Protein AF-W7J9T1-F1 (afdb_monomer_lite)

Organism: NCBI:txid909613

Structure (mmCIF, N/CA/C/O backbone):
data_AF-W7J9T1-F1
#
_entry.id   AF-W7J9T1-F1
#
loop_
_atom_site.group_PDB
_atom_site.id
_atom_site.type_symbol
_atom_site.label_atom_id
_atom_site.label_alt_id
_atom_site.label_comp_id
_atom_site.label_asym_id
_atom_site.label_entity_id
_atom_site.label_seq_id
_atom_site.pdbx_PDB_ins_code
_atom_site.Cartn_x
_atom_site.Cartn_y
_atom_site.Cartn_z
_atom_site.occupancy
_atom_site.B_iso_or_equiv
_atom_site.auth_seq_id
_atom_site.auth_comp_id
_atom_site.auth_asym_id
_atom_site.auth_atom_id
_atom_site.pdbx_PDB_model_num
ATOM 1 N N . MET A 1 1 ? -22.782 -8.915 -11.056 1.00 47.69 1 MET A N 1
ATOM 2 C CA . MET A 1 1 ? -21.322 -9.055 -10.894 1.00 47.69 1 MET A CA 1
ATOM 3 C C . MET A 1 1 ? -20.774 -7.719 -10.451 1.00 47.69 1 MET A C 1
ATOM 5 O O . MET A 1 1 ? -21.135 -6.717 -11.052 1.00 47.69 1 MET A O 1
ATOM 9 N N . THR A 1 2 ? -19.987 -7.683 -9.383 1.00 69.56 2 THR A N 1
ATOM 10 C CA . THR A 1 2 ? -19.323 -6.448 -8.961 1.00 69.56 2 THR A CA 1
ATOM 11 C C . THR A 1 2 ? -18.135 -6.229 -9.888 1.00 69.56 2 THR A C 1
ATOM 13 O O . THR A 1 2 ? -17.241 -7.069 -9.935 1.00 69.56 2 THR A O 1
ATOM 16 N N . THR A 1 3 ? -18.137 -5.145 -10.660 1.00 77.50 3 THR A N 1
ATOM 17 C CA . THR A 1 3 ? -16.971 -4.768 -11.462 1.00 77.50 3 THR A CA 1
ATOM 18 C C . THR A 1 3 ? -15.857 -4.353 -10.508 1.00 77.50 3 THR A C 1
ATOM 20 O O . THR A 1 3 ? -16.006 -3.382 -9.767 1.00 77.50 3 THR A O 1
ATOM 23 N N . SER A 1 4 ? -14.763 -5.111 -10.490 1.00 85.69 4 SER A N 1
ATOM 24 C CA . SER A 1 4 ? -13.555 -4.734 -9.760 1.00 85.69 4 SER A CA 1
ATOM 25 C C . SER A 1 4 ? -12.757 -3.770 -10.631 1.00 85.69 4 SER A C 1
ATOM 27 O O . SER A 1 4 ? -12.353 -4.139 -11.732 1.00 85.69 4 SER A O 1
ATOM 29 N N . ILE A 1 5 ? -12.571 -2.532 -10.175 1.00 92.12 5 ILE A N 1
ATOM 30 C CA . ILE A 1 5 ? -11.719 -1.556 -10.862 1.00 92.12 5 ILE A CA 1
ATOM 31 C C . ILE A 1 5 ? -10.301 -1.648 -10.302 1.00 92.12 5 ILE A C 1
ATOM 33 O O . ILE A 1 5 ? -10.115 -1.702 -9.088 1.00 92.12 5 ILE A O 1
ATOM 37 N N . THR A 1 6 ? -9.302 -1.640 -11.181 1.00 93.50 6 THR A N 1
ATOM 38 C CA . THR A 1 6 ? -7.897 -1.483 -10.786 1.00 93.50 6 THR A CA 1
ATOM 39 C C . THR A 1 6 ? -7.374 -0.196 -11.395 1.00 93.50 6 THR A C 1
ATOM 41 O O . THR A 1 6 ? -7.591 0.064 -12.578 1.00 93.50 6 THR A O 1
ATOM 44 N N . LEU A 1 7 ? -6.718 0.622 -10.573 1.00 94.94 7 LEU A N 1
ATOM 45 C CA . LEU A 1 7 ? -6.097 1.863 -11.010 1.00 94.94 7 LEU A CA 1
ATOM 46 C C . LEU A 1 7 ? -4.580 1.747 -10.884 1.00 94.94 7 LEU A C 1
ATOM 48 O O . LEU A 1 7 ? -4.082 1.374 -9.824 1.00 94.94 7 LEU A O 1
ATOM 52 N N . PHE A 1 8 ? -3.859 2.131 -11.933 1.00 93.75 8 PHE A N 1
ATOM 53 C CA . PHE A 1 8 ? -2.413 2.316 -11.905 1.00 93.75 8 PHE A CA 1
ATOM 54 C C . PHE A 1 8 ? -2.103 3.785 -12.196 1.00 93.75 8 PHE A C 1
ATOM 56 O O . PHE A 1 8 ? -2.488 4.322 -13.234 1.00 93.75 8 PHE A O 1
ATOM 63 N N . ASN A 1 9 ? -1.481 4.473 -11.233 1.00 93.56 9 ASN A N 1
ATOM 64 C CA . ASN A 1 9 ? -1.217 5.918 -11.297 1.00 93.56 9 ASN A CA 1
ATOM 65 C C . ASN A 1 9 ? -2.466 6.760 -11.643 1.00 93.56 9 ASN A C 1
ATOM 67 O O . ASN A 1 9 ? -2.409 7.706 -12.426 1.00 93.56 9 ASN A O 1
ATOM 71 N N . GLY A 1 10 ? -3.622 6.384 -11.082 1.00 94.62 10 GLY A N 1
ATOM 72 C CA . GLY A 1 10 ? -4.899 7.081 -11.276 1.00 94.62 10 GLY A CA 1
ATOM 73 C C . GLY A 1 10 ? -5.630 6.775 -12.590 1.00 94.62 10 GLY A C 1
ATOM 74 O O . GLY A 1 10 ? -6.704 7.328 -12.816 1.00 94.62 10 GLY A O 1
ATOM 75 N N . ARG A 1 11 ? -5.097 5.896 -13.447 1.00 95.94 11 ARG A N 1
ATOM 76 C CA . ARG A 1 11 ? -5.736 5.456 -14.700 1.00 95.94 11 ARG A CA 1
ATOM 77 C C . ARG A 1 11 ? -6.224 4.019 -14.577 1.00 95.94 11 ARG A C 1
ATOM 79 O O . ARG A 1 11 ? -5.618 3.246 -13.844 1.00 95.94 11 ARG A O 1
ATOM 86 N N . LEU A 1 12 ? -7.301 3.665 -15.283 1.00 96.00 12 LEU A N 1
ATOM 87 C CA . LEU A 1 12 ? -7.737 2.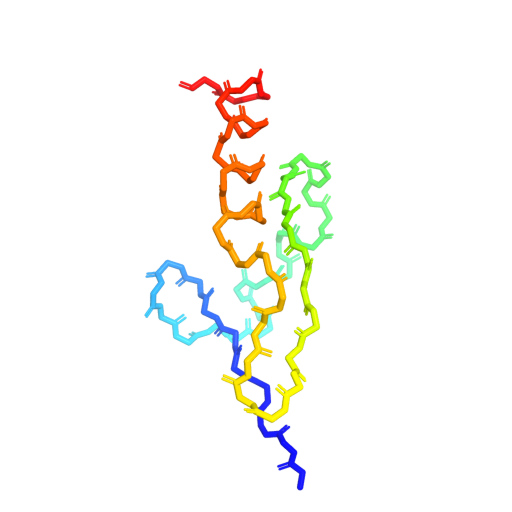268 -15.382 1.00 96.00 12 LEU A CA 1
ATOM 88 C C . LEU A 1 12 ? -6.588 1.420 -15.929 1.00 96.00 12 LEU A C 1
ATOM 90 O O . LEU A 1 12 ? -5.987 1.793 -16.934 1.00 96.00 12 LEU A O 1
ATOM 94 N N . ALA A 1 13 ? -6.280 0.335 -15.224 1.00 94.56 13 ALA A N 1
ATOM 95 C CA . ALA A 1 13 ? -5.208 -0.579 -15.581 1.00 94.56 13 ALA A CA 1
ATOM 96 C C . ALA A 1 13 ? -5.766 -1.791 -16.328 1.00 94.56 13 ALA A C 1
ATOM 98 O O . ALA A 1 13 ? -6.724 -2.423 -15.871 1.00 94.56 13 ALA A O 1
ATOM 99 N N . GLU A 1 14 ? -5.118 -2.135 -17.432 1.00 93.38 14 GLU A N 1
ATOM 100 C CA . GLU A 1 14 ? -5.316 -3.387 -18.148 1.00 93.38 14 GLU A CA 1
ATOM 101 C C . GLU A 1 14 ? -4.340 -4.455 -17.633 1.00 93.38 14 GLU A C 1
ATOM 103 O O . GLU A 1 14 ? -3.345 -4.170 -16.963 1.00 93.38 14 GLU A O 1
ATOM 108 N N . ALA A 1 15 ? -4.578 -5.720 -17.985 1.00 91.75 15 ALA A N 1
ATOM 109 C CA . ALA A 1 15 ? -3.700 -6.819 -17.571 1.00 91.75 15 ALA A CA 1
ATOM 110 C C . ALA A 1 15 ? -2.234 -6.615 -18.009 1.00 91.75 15 ALA A C 1
ATOM 112 O O . ALA A 1 15 ? -1.312 -6.994 -17.286 1.00 91.75 15 ALA A O 1
ATOM 113 N N . ALA A 1 16 ? -2.017 -5.986 -19.169 1.00 93.00 16 ALA A N 1
ATOM 114 C CA . ALA A 1 16 ? -0.685 -5.686 -19.690 1.00 93.00 16 ALA A CA 1
ATOM 115 C C . ALA A 1 16 ? 0.085 -4.672 -18.824 1.00 93.00 16 ALA A C 1
ATOM 117 O O . ALA A 1 16 ? 1.304 -4.786 -18.717 1.00 93.00 16 ALA A O 1
ATOM 118 N N . ASP A 1 17 ? -0.610 -3.736 -18.167 1.00 92.88 17 ASP A N 1
ATOM 119 C CA . ASP A 1 17 ? 0.014 -2.757 -17.267 1.00 92.88 17 ASP A CA 1
ATOM 120 C C . ASP A 1 17 ? 0.517 -3.421 -15.976 1.00 92.88 17 ASP A C 1
ATOM 122 O O . ASP A 1 17 ? 1.516 -3.006 -15.390 1.00 92.88 17 ASP A O 1
ATOM 126 N N . LEU A 1 18 ? -0.177 -4.473 -15.531 1.00 90.75 18 LEU A N 1
ATOM 127 C CA . LEU A 1 18 ? 0.078 -5.153 -14.260 1.00 90.75 18 LEU A CA 1
ATOM 128 C C . LEU A 1 18 ? 1.050 -6.331 -14.391 1.00 90.75 18 LEU A C 1
ATOM 130 O O . LEU A 1 18 ? 1.730 -6.669 -13.421 1.00 90.75 18 LEU A O 1
ATOM 134 N N . ALA A 1 19 ? 1.132 -6.960 -15.568 1.00 90.94 19 ALA A N 1
ATOM 135 C CA . ALA A 1 19 ? 1.955 -8.150 -15.788 1.00 90.94 19 ALA A CA 1
ATOM 136 C C . ALA A 1 19 ? 3.439 -7.971 -15.390 1.00 90.94 19 ALA A C 1
ATOM 138 O O . ALA A 1 19 ? 3.968 -8.867 -14.728 1.00 90.94 19 ALA A O 1
ATOM 139 N N . PRO A 1 20 ? 4.112 -6.835 -15.682 1.00 88.06 20 PRO A N 1
ATOM 140 C CA . PRO A 1 20 ? 5.486 -6.608 -15.225 1.00 88.06 20 PRO A CA 1
ATOM 141 C C . PRO A 1 20 ? 5.613 -6.453 -13.701 1.00 88.06 20 PRO A C 1
ATOM 143 O O . PRO A 1 20 ? 6.661 -6.754 -13.136 1.00 88.06 20 PRO A O 1
ATOM 146 N N . LEU A 1 21 ? 4.557 -5.983 -13.026 1.00 86.38 21 LEU A N 1
ATOM 147 C CA . LEU A 1 21 ? 4.554 -5.701 -11.586 1.00 86.38 21 LEU A CA 1
ATOM 148 C C . LEU A 1 21 ? 4.233 -6.939 -10.742 1.00 86.38 21 LEU A C 1
ATOM 150 O O . LEU A 1 21 ? 4.685 -7.034 -9.602 1.00 86.38 21 LEU A O 1
ATOM 154 N N . ALA A 1 22 ? 3.488 -7.899 -11.299 1.00 82.94 22 ALA A N 1
ATOM 155 C CA . ALA A 1 22 ? 2.994 -9.083 -10.591 1.00 82.94 22 ALA A CA 1
ATOM 156 C C . ALA A 1 22 ? 4.098 -9.915 -9.909 1.00 82.94 22 ALA A C 1
ATOM 158 O O . ALA A 1 22 ? 3.838 -10.577 -8.906 1.00 82.94 22 ALA A O 1
ATOM 159 N N . PHE A 1 23 ? 5.330 -9.849 -10.424 1.00 80.12 23 PHE A N 1
ATOM 160 C CA . PHE A 1 23 ? 6.486 -10.588 -9.909 1.00 80.12 23 PHE A CA 1
ATOM 161 C C . PHE A 1 23 ? 7.679 -9.693 -9.561 1.00 80.12 23 PHE A C 1
ATOM 163 O O . PHE A 1 23 ? 8.778 -10.201 -9.354 1.00 80.12 23 PHE A O 1
ATOM 170 N N . ALA A 1 24 ? 7.485 -8.373 -9.469 1.00 84.06 24 ALA A N 1
ATOM 171 C CA . ALA A 1 24 ? 8.566 -7.454 -9.109 1.00 84.06 24 ALA A CA 1
ATOM 172 C C . ALA A 1 24 ? 9.124 -7.738 -7.699 1.00 84.06 24 ALA A C 1
ATOM 174 O O . ALA A 1 24 ? 10.269 -7.400 -7.413 1.00 84.06 24 ALA A O 1
ATOM 175 N N . GLY A 1 25 ? 8.328 -8.369 -6.823 1.00 79.81 25 GLY A N 1
ATOM 176 C CA . GLY A 1 25 ? 8.749 -8.912 -5.522 1.00 79.81 25 GLY A CA 1
ATOM 177 C C . GLY A 1 25 ? 9.085 -7.867 -4.455 1.00 79.81 25 GLY A C 1
ATOM 178 O O . GLY A 1 25 ? 9.038 -8.168 -3.267 1.00 79.81 25 GLY A O 1
ATOM 179 N N . PHE A 1 26 ? 9.359 -6.632 -4.864 1.00 87.50 26 PHE A N 1
ATOM 180 C CA . PHE A 1 26 ? 9.660 -5.504 -4.000 1.00 87.50 26 PHE A CA 1
ATOM 181 C C . PHE A 1 26 ? 8.479 -4.531 -3.993 1.00 87.50 26 PHE A C 1
ATOM 183 O O . PHE A 1 26 ? 8.401 -3.607 -4.800 1.00 87.50 26 PHE A O 1
ATOM 190 N N . ALA A 1 27 ? 7.508 -4.801 -3.120 1.00 89.88 27 ALA A N 1
ATOM 191 C CA . ALA A 1 27 ? 6.284 -4.018 -2.996 1.00 89.88 27 ALA A CA 1
ATOM 192 C C . ALA A 1 27 ? 5.751 -4.045 -1.559 1.00 89.88 27 ALA A C 1
ATOM 194 O O . ALA A 1 27 ? 5.952 -5.011 -0.824 1.00 89.88 27 ALA A O 1
ATOM 195 N N . HIS A 1 28 ? 5.005 -3.006 -1.190 1.00 93.62 28 HIS A N 1
ATOM 196 C CA . HIS A 1 28 ? 4.248 -2.941 0.055 1.00 93.62 28 HIS A CA 1
ATOM 197 C C . HIS A 1 28 ? 2.794 -2.572 -0.252 1.00 93.62 28 HIS A C 1
ATOM 199 O O . HIS A 1 28 ? 2.520 -1.785 -1.158 1.00 93.62 28 HIS A O 1
ATOM 205 N N . PHE A 1 29 ? 1.848 -3.161 0.479 1.00 94.88 29 PHE A N 1
ATOM 206 C CA . PHE A 1 29 ? 0.423 -2.925 0.278 1.00 94.88 29 PHE A CA 1
ATOM 207 C C . PHE A 1 29 ? -0.365 -3.097 1.580 1.00 94.88 29 PHE A C 1
ATOM 209 O O . PHE A 1 29 ? 0.090 -3.705 2.551 1.00 94.88 29 PHE A O 1
ATOM 216 N N . THR A 1 30 ? -1.599 -2.598 1.580 1.00 96.25 30 THR A N 1
ATOM 217 C CA . THR A 1 30 ? -2.589 -2.860 2.629 1.00 96.25 30 THR A CA 1
ATOM 218 C C . THR A 1 30 ? -3.839 -3.453 1.990 1.00 96.25 30 THR A C 1
ATOM 220 O O . THR A 1 30 ? -4.193 -3.110 0.864 1.00 96.25 30 THR A O 1
ATOM 223 N N . ALA A 1 31 ? -4.510 -4.349 2.704 1.00 96.50 31 ALA A N 1
ATOM 224 C CA . ALA A 1 31 ? -5.796 -4.908 2.311 1.00 96.50 31 ALA A CA 1
ATOM 225 C C . ALA A 1 31 ? -6.816 -4.612 3.408 1.00 96.50 31 ALA A C 1
ATOM 227 O O . ALA A 1 31 ? -6.466 -4.554 4.588 1.00 96.50 31 ALA A O 1
ATOM 228 N N . MET A 1 32 ? -8.069 -4.415 3.017 1.00 96.56 32 MET A N 1
ATOM 229 C CA . MET A 1 32 ? -9.158 -4.066 3.923 1.00 96.56 32 MET A CA 1
ATOM 230 C C . MET A 1 32 ? -10.469 -4.676 3.430 1.00 96.56 32 MET A C 1
ATOM 232 O O . MET A 1 32 ? -10.662 -4.867 2.229 1.00 96.56 32 MET A O 1
ATOM 236 N N . GLN A 1 33 ? -11.378 -4.976 4.355 1.00 96.19 33 GLN A N 1
ATOM 237 C CA . GLN A 1 33 ? -12.725 -5.432 4.018 1.00 96.19 33 GLN A CA 1
ATOM 238 C C . GLN A 1 33 ? -13.674 -4.240 3.909 1.00 96.19 33 GLN A C 1
ATOM 240 O O . GLN A 1 33 ? -13.671 -3.357 4.768 1.00 96.19 33 GLN A O 1
ATOM 245 N N . VAL A 1 34 ? -14.519 -4.253 2.877 1.00 94.81 34 VAL A N 1
ATOM 246 C CA . VAL A 1 34 ? -15.619 -3.299 2.717 1.00 94.81 34 VAL A CA 1
ATOM 247 C C . VAL A 1 34 ? -16.925 -4.002 3.072 1.00 94.81 34 VAL A C 1
ATOM 249 O O . VAL A 1 34 ? -17.300 -4.979 2.428 1.00 94.81 34 VAL A O 1
ATOM 252 N N . HIS A 1 35 ? -17.628 -3.489 4.077 1.00 95.94 35 HIS A N 1
ATOM 253 C CA . HIS A 1 35 ? -18.942 -3.971 4.496 1.00 95.94 35 HIS A CA 1
ATOM 254 C C . HIS A 1 35 ? -19.898 -2.783 4.590 1.00 95.94 35 HIS A C 1
ATOM 256 O O . HIS A 1 35 ? -19.558 -1.777 5.210 1.00 95.94 35 HIS A O 1
ATOM 262 N N . ASP A 1 36 ? -21.050 -2.853 3.920 1.00 95.69 36 ASP A N 1
ATOM 263 C CA . ASP A 1 36 ? -22.035 -1.762 3.851 1.00 95.69 36 ASP A CA 1
ATOM 264 C C . ASP A 1 36 ? -21.421 -0.393 3.522 1.00 95.69 36 ASP A C 1
ATOM 266 O O . ASP A 1 36 ? -21.713 0.628 4.146 1.00 95.69 36 ASP A O 1
ATOM 270 N N . ARG A 1 37 ? -20.533 -0.377 2.516 1.00 93.62 37 ARG A N 1
ATOM 271 C CA . ARG A 1 37 ? -19.787 0.814 2.063 1.00 93.62 37 ARG A CA 1
ATOM 272 C C . ARG A 1 37 ? -18.885 1.435 3.140 1.00 93.62 37 ARG A C 1
ATOM 274 O O . ARG A 1 37 ? -18.528 2.607 3.038 1.00 93.62 37 ARG A O 1
ATOM 281 N N . ARG A 1 38 ? -18.512 0.669 4.166 1.00 96.25 38 ARG A N 1
ATOM 282 C CA . ARG A 1 38 ? -17.641 1.095 5.265 1.00 96.25 38 ARG A CA 1
ATOM 283 C C . ARG A 1 38 ? -16.435 0.179 5.382 1.00 96.25 38 ARG A C 1
ATOM 285 O O . ARG A 1 38 ? 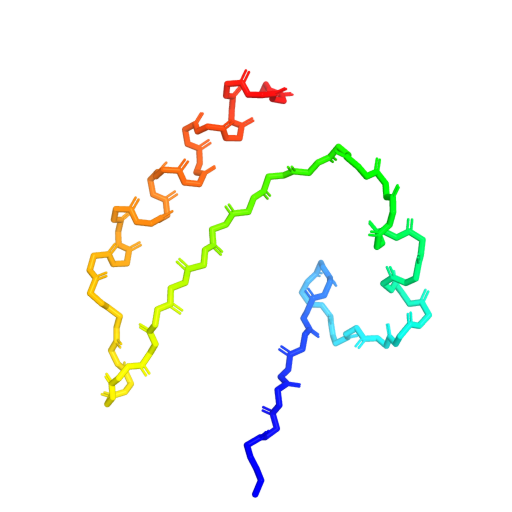-16.508 -1.013 5.093 1.00 96.25 38 ARG A O 1
ATOM 292 N N . VAL A 1 39 ? -15.342 0.756 5.861 1.00 97.88 39 VAL A N 1
ATOM 293 C CA . VAL A 1 39 ? -14.119 0.047 6.233 1.00 97.88 39 VAL A CA 1
ATOM 294 C C . VAL A 1 39 ? -13.847 0.347 7.700 1.00 97.88 39 VAL A C 1
ATOM 296 O O . VAL A 1 39 ? -13.846 1.507 8.112 1.00 97.88 39 VAL A O 1
ATOM 299 N N . ARG A 1 40 ? -13.631 -0.693 8.504 1.00 98.00 40 ARG A N 1
ATOM 300 C CA . ARG A 1 40 ? -13.228 -0.531 9.904 1.00 98.00 40 ARG A CA 1
ATOM 301 C C . ARG A 1 40 ? -11.756 -0.121 9.956 1.00 98.00 40 ARG A C 1
ATOM 303 O O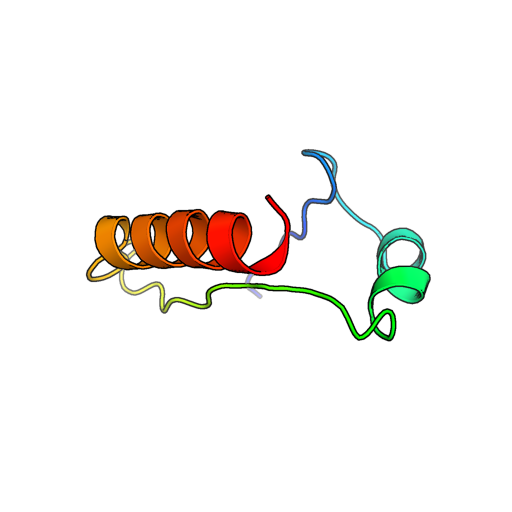 . ARG A 1 40 ? -10.928 -0.816 9.383 1.00 98.00 40 ARG A O 1
ATOM 310 N N . GLY A 1 41 ? -11.443 0.967 10.661 1.00 97.75 41 GLY A N 1
ATOM 311 C CA . GLY A 1 41 ? -10.059 1.421 10.852 1.00 97.75 41 GLY A CA 1
ATOM 312 C C . GLY A 1 41 ? -9.365 1.839 9.554 1.00 97.75 41 GLY A C 1
ATOM 313 O O . GLY A 1 41 ? -8.189 1.540 9.372 1.00 97.75 41 GLY A O 1
ATOM 314 N N . LEU A 1 42 ? -10.091 2.462 8.615 1.00 98.06 42 LEU A N 1
ATOM 315 C CA . LEU A 1 42 ? -9.520 2.941 7.349 1.00 98.06 42 LEU A CA 1
ATOM 316 C C . LEU A 1 42 ? -8.297 3.841 7.577 1.00 98.06 42 LEU A C 1
ATOM 318 O O . LEU A 1 42 ? -7.289 3.696 6.895 1.00 98.06 42 LEU A O 1
ATOM 322 N N . ASP A 1 43 ? -8.385 4.728 8.562 1.00 98.19 43 ASP A N 1
ATOM 323 C CA . ASP A 1 43 ? -7.290 5.567 9.040 1.00 98.19 43 ASP A CA 1
ATOM 324 C C . ASP A 1 43 ? -6.076 4.729 9.458 1.00 98.19 43 ASP A C 1
ATOM 326 O O . ASP A 1 43 ? -4.985 4.948 8.945 1.00 98.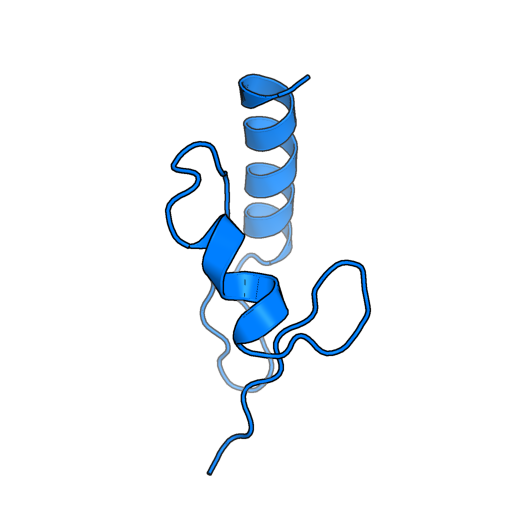19 43 ASP A O 1
ATOM 330 N N . LEU A 1 44 ? -6.270 3.695 10.279 1.00 98.38 44 LEU A N 1
ATOM 331 C CA . LEU A 1 44 ? -5.189 2.804 10.712 1.00 98.38 44 LEU A CA 1
ATOM 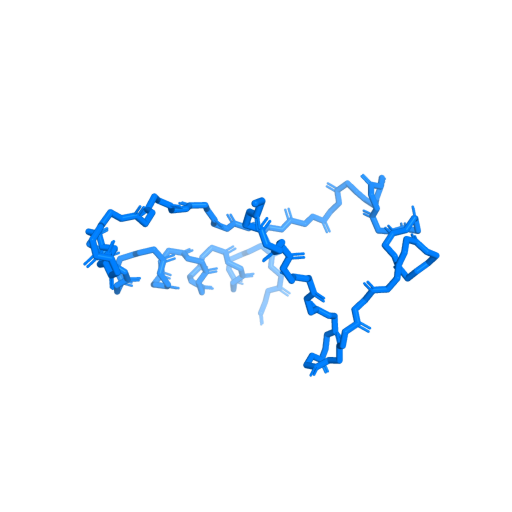332 C C . LEU A 1 44 ? -4.554 2.041 9.540 1.00 98.38 44 LEU A C 1
ATOM 334 O O . LEU A 1 44 ? -3.335 1.875 9.492 1.00 98.38 44 LEU A O 1
ATOM 338 N N . HIS A 1 45 ? -5.358 1.592 8.569 1.00 98.44 45 HIS A N 1
ATOM 339 C CA . HIS A 1 45 ? -4.848 0.944 7.357 1.00 98.44 45 HIS A CA 1
ATOM 340 C C . HIS A 1 45 ? -3.969 1.880 6.523 1.00 98.44 45 HIS A C 1
ATOM 342 O O . HIS A 1 45 ? -2.963 1.418 5.978 1.00 98.44 45 HIS A O 1
ATOM 348 N N . LEU A 1 46 ? -4.356 3.153 6.406 1.00 98.19 46 LEU A N 1
ATOM 349 C CA . LEU A 1 46 ? -3.623 4.164 5.646 1.00 98.19 46 LEU A CA 1
ATOM 350 C C . LEU A 1 46 ? -2.368 4.634 6.388 1.00 98.19 46 LEU A C 1
ATOM 352 O O . LEU A 1 46 ? -1.317 4.729 5.759 1.00 98.19 46 LEU A O 1
ATOM 356 N N . THR A 1 47 ? -2.444 4.843 7.706 1.00 98.50 47 THR A N 1
ATOM 357 C CA . THR A 1 47 ? -1.281 5.161 8.551 1.00 98.50 47 THR A CA 1
ATOM 358 C C . THR A 1 47 ? -0.233 4.062 8.447 1.00 98.50 47 THR A C 1
ATOM 360 O O . THR A 1 47 ? 0.899 4.337 8.065 1.00 98.50 47 THR A O 1
ATOM 363 N N . ARG A 1 48 ? -0.630 2.796 8.644 1.00 97.94 48 ARG A N 1
ATOM 364 C CA . ARG A 1 48 ? 0.282 1.653 8.511 1.00 97.94 48 ARG A CA 1
ATOM 365 C C . ARG A 1 48 ? 0.881 1.550 7.110 1.00 97.94 48 ARG A C 1
ATOM 367 O O . ARG A 1 48 ? 2.055 1.227 6.973 1.00 97.94 48 ARG A O 1
ATOM 374 N N . LEU A 1 49 ? 0.080 1.794 6.067 1.00 98.19 49 LEU A N 1
ATOM 375 C CA . LEU A 1 49 ? 0.582 1.788 4.694 1.00 98.19 49 LEU A CA 1
ATOM 376 C C . LEU A 1 49 ? 1.652 2.864 4.502 1.00 98.19 49 LEU A C 1
ATOM 378 O O . LEU A 1 49 ? 2.691 2.564 3.922 1.00 98.19 49 LEU A O 1
ATOM 382 N N . ARG A 1 50 ? 1.408 4.090 4.976 1.00 97.81 50 ARG A N 1
ATOM 383 C CA . ARG A 1 50 ? 2.345 5.206 4.841 1.00 97.81 50 ARG A CA 1
ATOM 384 C C . ARG A 1 50 ? 3.630 4.947 5.619 1.00 97.81 50 ARG A C 1
ATOM 386 O O . ARG A 1 50 ? 4.690 4.933 5.012 1.00 97.81 50 ARG A O 1
ATOM 393 N N . GLU A 1 51 ? 3.522 4.686 6.917 1.00 98.38 51 GLU A N 1
ATOM 394 C CA . GLU A 1 51 ? 4.675 4.533 7.812 1.00 98.38 51 GLU A CA 1
ATOM 395 C C . GLU A 1 51 ? 5.598 3.396 7.370 1.00 98.38 51 GLU 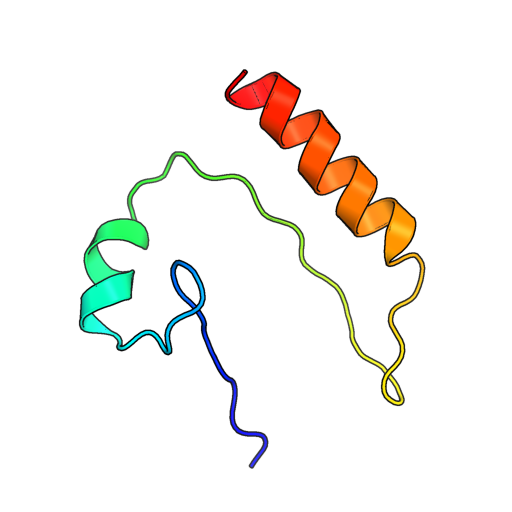A C 1
ATOM 397 O O . GLU A 1 51 ? 6.796 3.607 7.222 1.00 98.38 51 GLU A O 1
ATOM 402 N N . ALA A 1 52 ? 5.053 2.213 7.069 1.00 97.62 52 ALA A N 1
ATOM 403 C CA . ALA A 1 52 ? 5.891 1.100 6.626 1.00 97.62 52 ALA A CA 1
ATOM 404 C C . ALA A 1 52 ? 6.383 1.257 5.175 1.00 97.62 52 ALA A C 1
ATOM 406 O O . ALA A 1 52 ? 7.397 0.669 4.819 1.00 97.62 52 ALA A O 1
ATOM 407 N N . SER A 1 53 ? 5.719 2.055 4.328 1.00 97.06 53 SER A N 1
ATOM 408 C CA . SER A 1 53 ? 6.302 2.402 3.020 1.00 97.06 53 SER A CA 1
ATOM 409 C C . SER A 1 53 ? 7.498 3.336 3.182 1.00 97.06 53 SER A C 1
ATOM 411 O O . SER A 1 53 ? 8.512 3.101 2.535 1.00 97.06 53 SER A O 1
ATOM 413 N N . ASP A 1 54 ? 7.400 4.328 4.070 1.00 97.44 54 ASP A N 1
ATOM 414 C CA . ASP A 1 54 ? 8.504 5.243 4.375 1.00 97.44 54 ASP A CA 1
ATOM 415 C C . ASP A 1 54 ? 9.680 4.477 5.026 1.00 97.44 54 ASP A C 1
ATOM 417 O O . ASP A 1 54 ? 10.840 4.711 4.697 1.00 97.44 54 ASP A O 1
ATOM 421 N N . GLU A 1 55 ? 9.403 3.486 5.885 1.00 96.88 55 GLU A N 1
ATOM 422 C CA . GLU A 1 55 ? 10.434 2.609 6.470 1.00 96.88 55 GLU A CA 1
ATOM 423 C C . GLU A 1 55 ? 11.135 1.722 5.424 1.00 96.88 55 GLU A C 1
ATOM 425 O O . GLU A 1 55 ? 12.350 1.528 5.486 1.00 96.88 55 GLU A O 1
ATOM 430 N N . LEU A 1 56 ? 10.385 1.174 4.462 1.00 94.69 56 LEU A N 1
ATOM 431 C CA . LEU A 1 56 ? 10.918 0.256 3.450 1.00 94.69 56 LEU A CA 1
ATOM 432 C C . LEU A 1 56 ? 11.590 0.970 2.267 1.00 94.69 56 LEU A C 1
ATOM 434 O O . LEU A 1 56 ? 12.488 0.389 1.651 1.00 94.69 56 LEU A O 1
ATOM 438 N N . PHE A 1 57 ? 11.142 2.181 1.916 1.00 93.88 57 PHE A N 1
ATOM 439 C CA . PHE A 1 57 ? 11.505 2.840 0.654 1.00 93.88 57 PHE A CA 1
ATOM 440 C C . PHE A 1 57 ? 12.019 4.289 0.780 1.00 93.88 57 PHE A C 1
ATOM 442 O O . PHE A 1 57 ? 12.577 4.779 -0.205 1.00 93.88 57 PHE A O 1
ATOM 449 N N . GLY A 1 58 ? 11.902 4.945 1.945 1.00 83.56 58 GLY A N 1
ATOM 450 C CA . GLY A 1 58 ? 12.331 6.339 2.190 1.00 83.56 58 GLY A CA 1
ATOM 451 C C . GLY A 1 58 ? 11.261 7.394 1.918 1.00 83.56 58 GLY A C 1
ATOM 452 O O . GLY A 1 58 ? 11.654 8.560 1.686 1.00 83.56 58 GLY A O 1
#

pLDDT: mean 92.21, std 8.42, range [47.69, 98.5]

Foldseek 3Di:
DDDDFDDDPNHTDDPVNCVVVVPPVQDDAFDFDADPNDTPPPVVRVVVRVVVCVVRPD

Secondary structure (DSSP, 8-state):
------EETTEEPPHHHHTTTTT-----------BTTB-TTHHHHHHHHHHHHHHHH-

InterPro domains:
  IPR036038 Aminotransferase-like, PLP-dependent enzymes [SSF56752] (20-56)

Radius of gyration: 13.87 Å; chains: 1; bounding box: 34×18×30 Å

Sequence (58 aa):
MTTSITLFNGRLAEAADLAPLAFAGFAHFTAMQVHDRRVRGLDLHLTRLREASDELFG